Protein AF-A0A3M1FV21-F1 (afdb_monomer_lite)

Sequence (113 aa):
EYITRGRSYNIIHQESFVKVDLFPVVSEFHLSELERAQAVQPAGSPCIFNIASPEDILLAKLLWAKQTNYTSQRQIEDLKGIIKTQGKLMQWDYVNSWAEKLGVKEYLNKLRV

Foldseek 3Di:
DQLVVQHKDWDADPVVRDIDTDGHPDDPLSVVQQVQFDFDDDPPHPDTDRHGDLLSVLLVLLLVCVVVVVPDPVSLVVNLVSCVPCVVVDPVVVSCVVCVVSVSNVVNVVSVD

pLDDT: mean 93.74, std 4.85, range [65.19, 98.38]

Structure (mmCIF, N/CA/C/O backbone):
data_AF-A0A3M1FV21-F1
#
_entry.id   AF-A0A3M1FV21-F1
#
loop_
_atom_site.group_PDB
_atom_site.id
_atom_site.type_symbol
_atom_site.label_atom_id
_atom_site.label_alt_id
_atom_site.label_comp_id
_atom_site.label_asym_id
_atom_site.label_entity_id
_atom_site.label_seq_id
_atom_site.pdbx_PDB_ins_code
_atom_site.Cartn_x
_atom_site.Cartn_y
_atom_site.Cartn_z
_atom_site.occupancy
_atom_site.B_iso_or_equiv
_atom_site.auth_seq_id
_atom_site.auth_comp_id
_atom_site.auth_asym_id
_atom_site.auth_atom_id
_atom_site.pdbx_PDB_model_num
ATOM 1 N N . GLU A 1 1 ? 4.099 -23.330 -8.347 1.00 65.19 1 GLU A N 1
ATOM 2 C CA . GLU A 1 1 ? 3.872 -23.965 -7.028 1.00 65.19 1 GLU A CA 1
ATOM 3 C C . GLU A 1 1 ? 3.667 -22.964 -5.878 1.00 65.19 1 GLU A C 1
ATOM 5 O O . GLU A 1 1 ? 2.741 -23.159 -5.105 1.00 65.19 1 GLU A O 1
ATOM 10 N N . TYR A 1 2 ? 4.459 -21.885 -5.751 1.00 77.38 2 TYR A N 1
ATOM 11 C CA . TYR A 1 2 ? 4.296 -20.891 -4.666 1.00 77.38 2 TYR A CA 1
ATOM 12 C C . TYR A 1 2 ? 3.011 -20.050 -4.774 1.00 77.38 2 TYR A C 1
ATOM 14 O O . TYR A 1 2 ? 2.236 -20.006 -3.821 1.00 77.38 2 TYR A O 1
ATOM 22 N N . ILE A 1 3 ? 2.737 -19.462 -5.947 1.00 77.25 3 ILE A N 1
ATOM 23 C CA . ILE A 1 3 ? 1.530 -18.644 -6.198 1.00 77.25 3 ILE A CA 1
ATOM 24 C C . ILE A 1 3 ? 0.255 -19.467 -6.006 1.00 77.25 3 ILE A C 1
ATOM 26 O O . ILE A 1 3 ? -0.654 -19.046 -5.302 1.00 77.25 3 ILE A O 1
ATOM 30 N N . THR A 1 4 ? 0.217 -20.682 -6.561 1.00 83.06 4 THR A N 1
ATOM 31 C CA . THR A 1 4 ? -0.927 -21.598 -6.430 1.00 83.06 4 THR A CA 1
ATOM 32 C C . THR A 1 4 ? -1.172 -22.046 -4.986 1.00 83.06 4 THR A C 1
ATOM 34 O O . THR A 1 4 ? -2.250 -22.536 -4.676 1.00 83.06 4 THR A O 1
ATOM 37 N N . ARG A 1 5 ? -0.183 -21.884 -4.096 1.00 87.81 5 ARG A N 1
ATOM 38 C CA . ARG A 1 5 ? -0.281 -22.138 -2.650 1.00 87.81 5 ARG A CA 1
ATOM 39 C C . ARG A 1 5 ? -0.420 -20.850 -1.825 1.00 87.81 5 ARG A C 1
ATOM 41 O O . ARG A 1 5 ? -0.281 -20.907 -0.606 1.00 87.81 5 ARG A O 1
ATOM 48 N N . GLY A 1 6 ? -0.634 -19.697 -2.466 1.00 87.69 6 GLY A N 1
ATOM 49 C CA . GLY A 1 6 ? -0.810 -18.409 -1.791 1.00 87.69 6 GLY A CA 1
ATOM 50 C C . GLY A 1 6 ? 0.441 -17.891 -1.074 1.00 87.69 6 GLY A C 1
ATOM 51 O O . GLY A 1 6 ? 0.325 -17.132 -0.117 1.00 87.69 6 GLY A O 1
ATOM 52 N N . ARG A 1 7 ? 1.646 -18.299 -1.495 1.00 90.50 7 ARG A N 1
ATOM 53 C CA . ARG A 1 7 ? 2.909 -17.859 -0.879 1.00 90.50 7 ARG A CA 1
ATOM 54 C C . ARG A 1 7 ? 3.617 -16.803 -1.719 1.00 90.50 7 ARG A C 1
ATOM 56 O O . ARG A 1 7 ? 3.791 -16.988 -2.924 1.00 90.50 7 ARG A O 1
ATOM 63 N N . SER A 1 8 ? 4.063 -15.735 -1.063 1.00 91.56 8 SER A N 1
ATOM 64 C CA . SER A 1 8 ? 4.954 -14.740 -1.658 1.00 91.56 8 SER A CA 1
ATOM 65 C C . SER A 1 8 ? 6.372 -15.287 -1.826 1.00 91.56 8 SER A C 1
ATOM 67 O O . SER A 1 8 ? 6.794 -16.216 -1.131 1.00 91.56 8 SER A O 1
ATOM 69 N N . TYR A 1 9 ? 7.104 -14.722 -2.779 1.00 94.38 9 TYR A N 1
ATOM 70 C CA . TYR A 1 9 ? 8.511 -15.023 -3.036 1.00 94.38 9 TYR A CA 1
ATOM 71 C C . TYR A 1 9 ? 9.158 -13.845 -3.763 1.00 94.38 9 TYR A C 1
ATOM 73 O O . TYR A 1 9 ? 8.466 -12.939 -4.219 1.00 94.38 9 TYR A O 1
ATOM 81 N N . ASN A 1 10 ? 10.483 -13.840 -3.868 1.00 94.56 10 ASN A N 1
ATOM 82 C CA . ASN A 1 10 ? 11.199 -12.823 -4.626 1.00 94.56 10 ASN A CA 1
ATOM 83 C C . ASN A 1 10 ? 12.028 -13.443 -5.751 1.00 94.56 10 ASN A C 1
ATOM 85 O O . ASN A 1 10 ? 12.365 -14.626 -5.726 1.00 94.56 10 ASN A O 1
ATOM 89 N N . ILE A 1 11 ? 12.325 -12.615 -6.746 1.00 95.06 11 ILE A N 1
ATOM 90 C CA . ILE A 1 11 ? 13.261 -12.886 -7.830 1.00 95.06 11 ILE A CA 1
ATOM 91 C C . ILE A 1 11 ? 14.357 -11.832 -7.724 1.00 95.06 11 ILE A C 1
ATOM 93 O O . ILE A 1 11 ? 14.068 -10.637 -7.661 1.00 95.06 11 ILE A O 1
ATOM 97 N N . ILE A 1 12 ? 15.613 -12.270 -7.685 1.00 96.00 12 ILE A N 1
ATOM 98 C CA . ILE A 1 12 ? 16.775 -11.383 -7.611 1.00 96.00 12 ILE A CA 1
ATOM 99 C C . ILE A 1 12 ? 17.610 -11.605 -8.866 1.00 96.00 12 ILE A C 1
ATOM 101 O O . ILE A 1 12 ? 18.155 -12.689 -9.070 1.00 96.00 12 ILE A O 1
ATOM 105 N N . HIS A 1 13 ? 17.714 -10.573 -9.699 1.00 96.06 13 HIS A N 1
ATOM 106 C CA . HIS A 1 13 ? 18.649 -10.551 -10.811 1.00 96.06 13 HIS A CA 1
ATOM 107 C C . HIS A 1 13 ? 20.012 -10.093 -10.288 1.00 96.06 13 HIS A C 1
ATOM 109 O O . HIS A 1 13 ? 20.195 -8.922 -9.958 1.00 96.06 13 HIS A O 1
ATOM 115 N N . GLN A 1 14 ? 20.946 -11.035 -10.154 1.00 94.75 14 GLN A N 1
ATOM 116 C CA . GLN A 1 14 ? 22.202 -10.813 -9.432 1.00 94.75 14 GLN A CA 1
ATOM 117 C C . GLN A 1 14 ? 23.102 -9.775 -10.107 1.00 94.75 14 GLN A C 1
ATOM 119 O O . GLN A 1 14 ? 23.643 -8.920 -9.418 1.00 94.75 14 GLN A O 1
ATOM 124 N N . GLU A 1 15 ? 23.216 -9.799 -11.438 1.00 96.12 15 GLU A N 1
ATOM 125 C CA . GLU A 1 15 ? 24.120 -8.898 -12.168 1.00 96.12 15 GLU A CA 1
ATOM 126 C C . GLU A 1 15 ? 23.723 -7.423 -12.039 1.00 96.12 15 GLU A C 1
ATOM 128 O O . GLU A 1 15 ? 24.584 -6.556 -11.916 1.00 96.12 15 GLU A O 1
ATOM 133 N N . SER A 1 16 ? 22.419 -7.129 -12.029 1.00 94.88 16 SER A N 1
ATOM 134 C CA . SER A 1 16 ? 21.914 -5.757 -11.870 1.00 94.88 16 SER A CA 1
ATOM 135 C C . SER A 1 16 ? 21.501 -5.416 -10.439 1.00 94.88 16 SER A C 1
ATOM 137 O O . SER A 1 16 ? 21.052 -4.299 -10.189 1.00 94.88 16 SER A O 1
ATOM 139 N N . PHE A 1 17 ? 21.600 -6.372 -9.510 1.00 94.00 17 PHE A N 1
ATOM 140 C CA . PHE A 1 17 ? 21.085 -6.280 -8.140 1.00 94.00 17 PHE A CA 1
ATOM 141 C C . PHE A 1 17 ? 19.607 -5.852 -8.046 1.00 94.00 17 PHE A C 1
ATOM 143 O O . PHE A 1 17 ? 19.163 -5.309 -7.033 1.00 94.00 17 PHE A O 1
ATOM 150 N N . VAL A 1 18 ? 18.819 -6.114 -9.093 1.00 95.12 18 VAL A N 1
ATOM 151 C CA . VAL A 1 18 ? 17.383 -5.817 -9.105 1.00 95.12 18 VAL A CA 1
ATOM 152 C C . VAL A 1 18 ? 16.636 -6.919 -8.367 1.00 95.12 18 VAL A C 1
ATOM 154 O O . VAL A 1 18 ? 16.782 -8.102 -8.673 1.00 95.12 18 VAL A O 1
ATOM 157 N N . LYS A 1 19 ? 15.788 -6.518 -7.418 1.00 95.75 19 LYS A N 1
ATOM 158 C CA . LYS A 1 19 ? 14.882 -7.404 -6.689 1.00 95.75 19 LYS A CA 1
ATOM 159 C C . LYS A 1 19 ? 13.437 -7.117 -7.084 1.00 95.75 19 LYS A C 1
ATOM 161 O O . LYS A 1 19 ? 13.004 -5.969 -7.053 1.00 95.75 19 LYS A O 1
ATOM 166 N N . VAL A 1 20 ? 12.695 -8.175 -7.392 1.00 94.75 20 VAL A N 1
ATOM 167 C CA . VAL A 1 20 ? 11.250 -8.148 -7.630 1.00 94.75 20 VAL A CA 1
ATOM 168 C C . VAL A 1 20 ? 10.581 -9.022 -6.578 1.00 94.75 20 VAL A C 1
ATOM 170 O O . VAL A 1 20 ? 10.854 -10.218 -6.499 1.00 94.75 20 VAL A O 1
ATOM 173 N N . ASP A 1 21 ? 9.719 -8.431 -5.759 1.00 94.19 21 ASP A N 1
ATOM 174 C CA . ASP A 1 21 ? 8.887 -9.157 -4.801 1.00 94.19 21 ASP A CA 1
ATOM 175 C C . ASP A 1 21 ? 7.533 -9.497 -5.444 1.00 94.19 21 ASP A C 1
ATOM 177 O O . ASP A 1 21 ? 6.889 -8.641 -6.049 1.00 94.19 21 ASP A O 1
ATOM 181 N N . LEU A 1 22 ? 7.107 -10.755 -5.326 1.00 93.31 22 LEU A N 1
ATOM 182 C CA . LEU A 1 22 ? 5.871 -11.277 -5.905 1.00 93.31 22 LEU A CA 1
ATOM 183 C C . LEU A 1 22 ? 4.912 -11.696 -4.792 1.00 93.31 22 LEU A C 1
ATOM 185 O O . LEU A 1 22 ? 5.228 -12.559 -3.967 1.00 93.31 22 LEU A O 1
ATOM 189 N N . PHE A 1 23 ? 3.720 -11.102 -4.805 1.00 91.75 23 PHE A N 1
ATOM 190 C CA . PHE A 1 23 ? 2.663 -11.339 -3.826 1.00 91.75 23 PHE A CA 1
ATOM 191 C C . PHE A 1 23 ? 1.428 -11.922 -4.523 1.00 91.75 23 PHE A C 1
ATOM 193 O O . PHE A 1 23 ? 0.903 -11.300 -5.447 1.00 91.75 23 PHE A O 1
ATOM 200 N N . PRO A 1 24 ? 0.969 -13.122 -4.134 1.00 92.31 24 PRO A N 1
ATOM 201 C CA . PRO A 1 24 ? -0.253 -13.690 -4.679 1.00 92.31 24 PRO A CA 1
ATOM 202 C C . PRO A 1 24 ? -1.492 -13.016 -4.089 1.00 92.31 24 PRO A C 1
ATOM 204 O O . PRO A 1 24 ? -1.492 -12.548 -2.951 1.00 92.31 24 PRO A O 1
ATOM 207 N N . VAL A 1 25 ? -2.584 -13.063 -4.846 1.00 93.56 25 VAL A N 1
ATOM 208 C CA . VAL A 1 25 ? -3.908 -12.667 -4.368 1.00 93.56 25 VAL A CA 1
ATOM 209 C C . VAL A 1 25 ? -4.386 -13.679 -3.330 1.00 93.56 25 VAL A C 1
ATOM 211 O O . VAL A 1 25 ? -4.685 -14.825 -3.659 1.00 93.56 25 VAL A O 1
ATOM 214 N N . VAL A 1 26 ? -4.447 -13.255 -2.068 1.00 93.25 26 VAL A N 1
ATOM 215 C CA . VAL A 1 26 ? -4.885 -14.103 -0.938 1.00 93.25 26 VAL A CA 1
ATOM 216 C C . VAL A 1 26 ? -6.012 -13.486 -0.109 1.00 93.25 26 VAL A C 1
ATOM 218 O O . VAL A 1 26 ? -6.388 -14.028 0.925 1.00 93.25 26 VAL A O 1
ATOM 221 N N . SER A 1 27 ? -6.537 -12.333 -0.522 1.00 93.88 27 SER A N 1
ATOM 222 C CA . SER A 1 27 ? -7.619 -11.639 0.182 1.00 93.88 27 SER A CA 1
ATOM 223 C C . SER A 1 27 ? -8.470 -10.830 -0.791 1.00 93.88 27 SER A C 1
ATOM 225 O O . SER A 1 27 ? -8.027 -10.511 -1.895 1.00 93.88 27 SER A O 1
ATOM 227 N N . GLU A 1 28 ? -9.674 -10.458 -0.358 1.00 96.38 28 GLU A N 1
ATOM 228 C CA . GLU A 1 28 ? -10.558 -9.556 -1.108 1.00 96.38 28 GLU A CA 1
ATOM 229 C C . GLU A 1 28 ? -9.912 -8.191 -1.368 1.00 96.38 28 GLU A C 1
ATOM 231 O O . GLU A 1 28 ? -10.162 -7.574 -2.398 1.00 96.38 28 GLU A O 1
ATOM 236 N N . PHE A 1 29 ? -9.047 -7.733 -0.457 1.00 96.50 29 PHE A N 1
ATOM 237 C CA . PHE A 1 29 ? -8.305 -6.494 -0.655 1.00 96.50 29 PHE A CA 1
ATOM 238 C C . PHE A 1 29 ? -7.380 -6.601 -1.872 1.00 96.50 29 PHE A C 1
ATOM 240 O O . PHE A 1 29 ? -7.468 -5.757 -2.752 1.00 96.50 29 PHE A O 1
ATOM 247 N N . HIS A 1 30 ? -6.603 -7.684 -2.001 1.00 95.12 30 HIS A N 1
ATOM 248 C CA . HIS A 1 30 ? -5.733 -7.880 -3.167 1.00 95.12 30 HIS A CA 1
ATOM 249 C C . HIS A 1 30 ? -6.512 -7.941 -4.493 1.00 95.12 30 HIS A C 1
ATOM 251 O O . HIS A 1 30 ? -6.012 -7.487 -5.519 1.00 95.12 30 HIS A O 1
ATOM 257 N N . LEU A 1 31 ? -7.731 -8.496 -4.492 1.00 95.69 31 LEU A N 1
ATOM 258 C CA . LEU A 1 31 ? -8.607 -8.460 -5.671 1.00 95.69 31 LEU A CA 1
ATOM 259 C C . LEU A 1 31 ? -9.016 -7.022 -6.008 1.00 95.69 31 LEU A C 1
ATOM 261 O O . LEU A 1 31 ? -8.855 -6.599 -7.149 1.00 95.69 31 LEU A O 1
ATOM 265 N N . SER A 1 32 ? -9.460 -6.261 -5.005 1.00 96.31 32 SER A N 1
ATOM 266 C CA . SER A 1 32 ? -9.817 -4.845 -5.155 1.00 96.31 32 SER A CA 1
ATOM 267 C C . SER A 1 32 ? -8.646 -4.005 -5.683 1.00 96.31 32 SER A C 1
ATOM 269 O O . SER A 1 32 ? -8.849 -3.171 -6.561 1.00 96.31 32 SER A O 1
ATOM 271 N N . GLU A 1 33 ? -7.418 -4.241 -5.206 1.00 96.00 33 GLU A N 1
ATOM 272 C CA . GLU A 1 33 ? -6.214 -3.553 -5.701 1.00 96.00 33 GLU A CA 1
ATOM 273 C C . GLU A 1 33 ? -5.972 -3.822 -7.193 1.00 96.00 33 GLU A C 1
ATOM 275 O O . GLU A 1 33 ? -5.650 -2.904 -7.947 1.00 96.00 33 GLU A O 1
ATOM 280 N N . LEU A 1 34 ? -6.141 -5.074 -7.637 1.00 95.19 34 LEU A N 1
ATOM 281 C CA . LEU A 1 34 ? -5.974 -5.442 -9.044 1.00 95.19 34 LEU A CA 1
ATOM 282 C C . LEU A 1 34 ? -7.071 -4.852 -9.932 1.00 95.19 34 LEU A C 1
ATOM 284 O O . LEU A 1 34 ? -6.770 -4.370 -11.022 1.00 95.19 34 LEU A O 1
ATOM 288 N N . GLU A 1 35 ? -8.323 -4.864 -9.474 1.00 95.75 35 GLU A N 1
ATOM 289 C CA . GLU A 1 35 ? -9.461 -4.289 -10.204 1.00 95.75 35 GLU A CA 1
ATOM 290 C C . GLU A 1 35 ? -9.349 -2.767 -10.356 1.00 95.75 35 GLU A C 1
ATOM 292 O O . GLU A 1 35 ? -9.796 -2.204 -11.355 1.00 95.75 35 GLU A O 1
ATOM 297 N N . ARG A 1 36 ? -8.740 -2.094 -9.374 1.00 96.12 36 ARG A N 1
ATOM 298 C CA . ARG A 1 36 ? -8.569 -0.634 -9.347 1.00 96.12 36 ARG A CA 1
ATOM 299 C C . ARG A 1 36 ? -7.233 -0.150 -9.902 1.00 96.12 36 ARG A C 1
ATOM 301 O O . ARG A 1 36 ? -7.020 1.065 -9.977 1.00 96.12 36 ARG A O 1
ATOM 308 N N . ALA A 1 37 ? -6.336 -1.060 -10.272 1.00 96.19 37 ALA A N 1
ATOM 309 C CA . ALA A 1 37 ? -5.039 -0.701 -10.818 1.00 96.19 37 ALA A CA 1
ATOM 310 C C . ALA A 1 37 ? -5.200 0.150 -12.086 1.00 96.19 37 ALA A C 1
ATOM 312 O O . ALA A 1 37 ? -6.035 -0.111 -12.952 1.00 96.19 37 ALA A O 1
ATOM 313 N N . GLN A 1 38 ? -4.384 1.193 -12.194 1.00 93.88 38 GLN A N 1
ATOM 314 C CA . GLN A 1 38 ? -4.467 2.177 -13.264 1.00 93.88 38 GLN A CA 1
ATOM 315 C C . GLN A 1 38 ? -3.421 1.878 -14.330 1.00 93.88 38 GLN A C 1
ATOM 317 O O . GLN A 1 38 ? -2.248 1.671 -14.016 1.00 93.88 38 GLN A O 1
ATOM 322 N N . ALA A 1 39 ? -3.837 1.894 -15.594 1.00 95.62 39 ALA A N 1
ATOM 323 C CA . ALA A 1 39 ? -2.928 1.789 -16.724 1.00 95.62 39 ALA A CA 1
ATOM 324 C C . ALA A 1 39 ? -2.079 3.066 -16.827 1.00 95.62 39 ALA A C 1
ATOM 326 O O . ALA A 1 39 ? -2.587 4.151 -17.108 1.00 95.62 39 ALA A O 1
ATOM 327 N N . VAL A 1 40 ? -0.777 2.932 -16.601 1.00 94.38 40 VAL A N 1
ATOM 328 C CA . VAL A 1 40 ? 0.199 4.021 -16.625 1.00 94.38 40 VAL A CA 1
ATOM 329 C C . VAL A 1 40 ? 1.333 3.635 -17.560 1.00 94.38 40 VAL A C 1
ATOM 331 O O . VAL A 1 40 ? 1.843 2.520 -17.500 1.00 94.38 40 VAL A O 1
ATOM 334 N N . GLN A 1 41 ? 1.768 4.570 -18.399 1.00 95.62 41 GLN A N 1
ATOM 335 C CA . GLN A 1 41 ? 2.999 4.437 -19.172 1.00 95.62 41 GLN A CA 1
ATOM 336 C C . GLN A 1 41 ? 4.094 5.293 -18.518 1.00 95.62 41 GLN A C 1
ATOM 338 O O . GLN A 1 41 ? 4.059 6.519 -18.644 1.00 95.62 41 GLN A O 1
ATOM 343 N N . PRO A 1 42 ? 5.054 4.693 -17.791 1.00 91.06 42 PRO A N 1
ATOM 344 C CA . PRO A 1 42 ? 6.159 5.435 -17.205 1.00 91.06 42 PRO A CA 1
ATOM 345 C C . PRO A 1 42 ? 6.995 6.133 -18.279 1.00 91.06 42 PRO A C 1
ATOM 347 O O . PRO A 1 42 ? 7.216 5.592 -19.365 1.00 91.06 42 PRO A O 1
ATOM 350 N N . ALA A 1 43 ? 7.508 7.320 -17.956 1.00 93.06 43 ALA A N 1
ATOM 351 C CA . ALA A 1 43 ? 8.374 8.067 -18.859 1.00 93.06 43 ALA A CA 1
ATOM 352 C C . ALA A 1 43 ? 9.602 7.230 -19.259 1.00 93.06 43 ALA A C 1
ATOM 354 O O . ALA A 1 43 ? 10.290 6.669 -18.407 1.00 93.06 43 ALA A O 1
ATOM 355 N N . GLY A 1 44 ? 9.864 7.139 -20.564 1.00 92.12 44 GLY A N 1
ATOM 356 C CA . GLY A 1 44 ? 10.966 6.341 -21.109 1.00 92.12 44 GLY A CA 1
ATOM 357 C C . GLY A 1 44 ? 10.693 4.836 -21.198 1.00 92.12 44 GLY A C 1
ATOM 358 O O . GLY A 1 44 ? 11.565 4.104 -21.659 1.00 92.12 44 GLY A O 1
ATOM 359 N N . SER A 1 45 ? 9.503 4.362 -20.808 1.00 91.44 45 SER A N 1
ATOM 360 C CA . SER A 1 45 ? 9.110 2.968 -21.008 1.00 91.44 45 SER A CA 1
ATOM 361 C C . SER A 1 45 ? 8.266 2.788 -22.277 1.00 91.44 45 SER A C 1
ATOM 363 O O . SER A 1 45 ? 7.296 3.527 -22.483 1.00 91.44 45 SER A O 1
ATOM 365 N N . PRO A 1 46 ? 8.561 1.775 -23.112 1.00 93.69 46 PRO A N 1
ATOM 366 C CA . PRO A 1 46 ? 7.692 1.413 -24.229 1.00 93.69 46 PRO A CA 1
ATOM 367 C C . PRO A 1 46 ? 6.422 0.672 -23.775 1.00 93.69 46 PRO A C 1
ATOM 369 O O . PRO A 1 46 ? 5.544 0.425 -24.597 1.00 93.69 46 PRO A O 1
ATOM 372 N N . CYS A 1 47 ? 6.316 0.307 -22.493 1.00 94.75 47 CYS A N 1
ATOM 373 C CA . CYS A 1 47 ? 5.246 -0.535 -21.969 1.00 94.75 47 CYS A CA 1
ATOM 374 C C . CYS A 1 47 ? 4.260 0.251 -21.098 1.00 94.75 47 CYS A C 1
ATOM 376 O O . CYS A 1 47 ? 4.640 1.150 -20.346 1.00 94.75 47 CYS A O 1
ATOM 378 N N . ILE A 1 48 ? 2.994 -0.161 -21.156 1.00 95.44 48 ILE A N 1
ATOM 379 C CA . ILE A 1 48 ? 1.954 0.244 -20.208 1.00 95.44 48 ILE A CA 1
ATOM 380 C C . ILE A 1 48 ? 1.946 -0.762 -19.054 1.00 95.44 48 ILE A C 1
ATOM 382 O O . ILE A 1 48 ? 1.9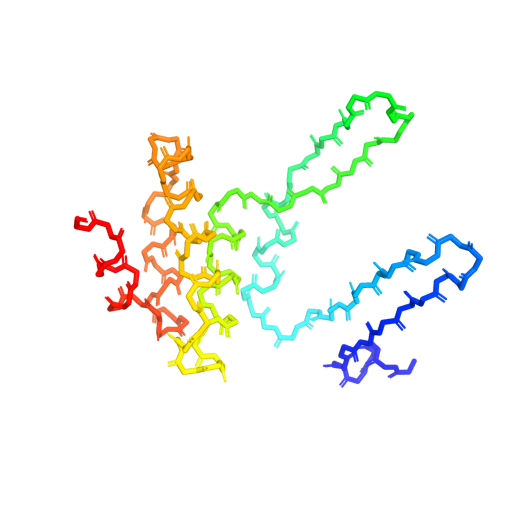66 -1.972 -19.281 1.00 95.44 48 ILE A O 1
ATOM 386 N N . PHE A 1 49 ? 1.895 -0.261 -17.824 1.00 94.69 49 PHE A N 1
ATOM 387 C CA . PHE A 1 49 ? 1.812 -1.052 -16.601 1.00 94.69 49 PHE A CA 1
ATOM 388 C C . PHE A 1 49 ? 0.528 -0.733 -15.850 1.00 94.69 49 PHE A C 1
ATOM 390 O O . PHE A 1 49 ? 0.132 0.425 -15.759 1.00 94.69 49 PHE A O 1
ATOM 397 N N . ASN A 1 50 ? -0.072 -1.752 -15.243 1.00 95.56 50 ASN A N 1
ATOM 398 C CA . ASN A 1 50 ? -1.125 -1.550 -14.257 1.00 95.56 50 ASN A CA 1
ATOM 399 C C . ASN A 1 50 ? -0.465 -1.260 -12.907 1.00 95.56 50 ASN A C 1
A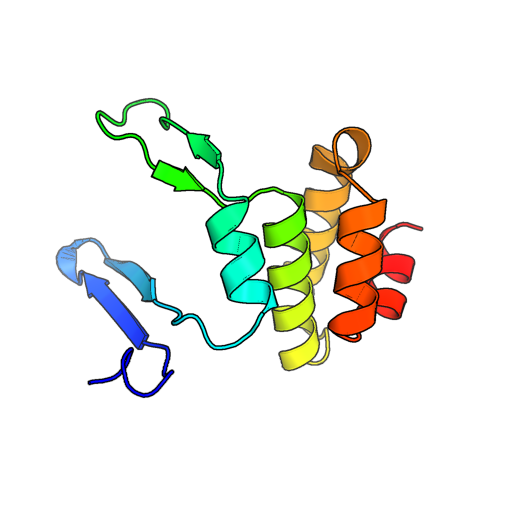TOM 401 O O . ASN A 1 50 ? 0.201 -2.126 -12.338 1.00 95.56 50 ASN A O 1
ATOM 405 N N . ILE A 1 51 ? -0.610 -0.028 -12.426 1.00 94.50 51 ILE A N 1
ATOM 406 C CA . ILE A 1 51 ? -0.018 0.454 -11.178 1.00 94.50 51 ILE A CA 1
ATOM 407 C C . ILE A 1 51 ? -1.128 0.631 -10.143 1.00 94.50 51 ILE A C 1
ATOM 409 O O . ILE A 1 51 ? -2.188 1.176 -10.448 1.00 94.50 51 ILE A O 1
ATOM 413 N N . ALA A 1 52 ? -0.883 0.174 -8.915 1.00 95.38 52 ALA A N 1
ATOM 414 C CA . ALA A 1 52 ? -1.807 0.362 -7.801 1.00 95.38 52 ALA A CA 1
ATOM 415 C C . ALA A 1 52 ? -2.121 1.852 -7.583 1.00 95.38 52 ALA A C 1
ATOM 417 O O . ALA A 1 52 ? -1.251 2.715 -7.740 1.00 95.38 52 ALA A O 1
ATOM 418 N N . SER A 1 53 ? -3.361 2.158 -7.203 1.00 95.50 53 SER A N 1
ATOM 419 C CA . SER A 1 53 ? -3.746 3.537 -6.918 1.00 95.50 53 SER A CA 1
ATOM 420 C C . SER A 1 53 ? -3.064 4.047 -5.634 1.00 95.50 53 SER A C 1
ATOM 422 O O . SER A 1 53 ? -2.640 3.250 -4.790 1.00 95.50 53 SER A O 1
ATOM 424 N N . PRO A 1 54 ? -2.963 5.372 -5.423 1.00 95.50 54 PRO A N 1
ATOM 425 C CA . PRO A 1 54 ? -2.432 5.922 -4.176 1.00 95.50 54 PRO A CA 1
ATOM 426 C C . PRO A 1 54 ? -3.155 5.433 -2.912 1.00 95.50 54 PRO A C 1
ATOM 428 O O . PRO A 1 54 ? -2.516 5.243 -1.877 1.00 95.50 54 PRO A O 1
ATOM 431 N N . GLU A 1 55 ? -4.475 5.239 -2.987 1.00 97.44 55 GLU A N 1
ATOM 432 C CA . GLU A 1 55 ? -5.308 4.665 -1.923 1.00 97.44 55 GLU A CA 1
ATOM 433 C C . GLU A 1 55 ? -4.832 3.266 -1.535 1.00 97.44 55 GLU A C 1
ATOM 435 O O . GLU A 1 55 ? -4.625 2.977 -0.355 1.00 97.44 55 GLU A O 1
ATOM 440 N N . ASP A 1 56 ? -4.650 2.414 -2.539 1.00 97.31 56 ASP A N 1
ATOM 441 C CA . ASP A 1 56 ? -4.282 1.015 -2.367 1.00 97.31 56 ASP A CA 1
ATOM 442 C C . ASP A 1 56 ? -2.841 0.890 -1.857 1.00 97.31 56 ASP A C 1
ATOM 444 O O . ASP A 1 56 ? -2.589 0.193 -0.876 1.00 97.31 56 ASP A O 1
ATOM 448 N N . ILE A 1 57 ? -1.914 1.701 -2.387 1.00 96.12 57 ILE A N 1
ATOM 449 C CA . ILE A 1 57 ? -0.537 1.798 -1.872 1.00 96.12 57 ILE A CA 1
ATOM 450 C C . ILE A 1 57 ? -0.525 2.209 -0.390 1.00 96.12 57 ILE A C 1
ATOM 452 O O . ILE A 1 57 ? 0.250 1.659 0.401 1.00 96.12 57 ILE A O 1
ATOM 456 N N . LEU A 1 58 ? -1.367 3.172 0.008 1.00 97.44 58 LEU A N 1
ATOM 457 C CA . LEU A 1 58 ? -1.476 3.608 1.401 1.00 97.44 58 LEU A CA 1
ATOM 458 C C . LEU A 1 58 ? -1.970 2.467 2.306 1.00 97.44 58 LEU A C 1
ATOM 460 O O . LEU A 1 58 ? -1.376 2.218 3.357 1.00 97.44 58 LEU A O 1
ATOM 464 N N . LEU A 1 59 ? -3.031 1.767 1.900 1.00 97.81 59 LEU A N 1
ATOM 465 C CA . LEU A 1 59 ? -3.614 0.645 2.644 1.00 97.81 59 LEU A CA 1
ATOM 466 C C . LEU A 1 59 ? -2.644 -0.541 2.757 1.00 97.81 59 LEU A C 1
ATOM 468 O O . LEU A 1 59 ? -2.462 -1.076 3.853 1.00 97.81 59 LEU A O 1
ATOM 472 N N . ALA A 1 60 ? -1.954 -0.897 1.672 1.00 95.81 60 ALA A N 1
ATOM 473 C CA . ALA A 1 60 ? -0.945 -1.951 1.663 1.00 95.81 60 ALA A CA 1
ATOM 474 C C . ALA A 1 60 ? 0.230 -1.626 2.603 1.00 95.81 60 ALA A C 1
ATOM 476 O O . ALA A 1 60 ? 0.652 -2.467 3.403 1.00 95.81 60 ALA A O 1
ATOM 477 N N . LYS A 1 61 ? 0.727 -0.380 2.591 1.00 95.50 61 LYS A N 1
ATOM 478 C CA . LYS A 1 61 ? 1.779 0.052 3.529 1.00 95.50 61 LYS A CA 1
ATOM 479 C C . LYS A 1 61 ? 1.299 0.069 4.982 1.00 95.50 61 LYS A C 1
ATOM 481 O O . LYS A 1 61 ? 2.082 -0.272 5.865 1.00 95.50 61 LYS A O 1
ATOM 486 N N . LEU A 1 62 ? 0.038 0.419 5.25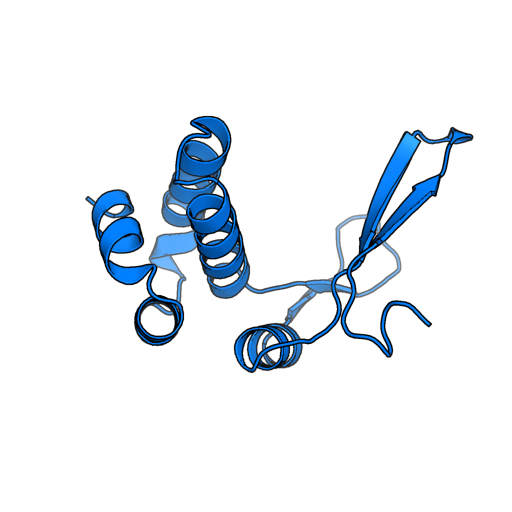1 1.00 96.94 62 LEU A N 1
ATOM 487 C CA . LEU A 1 62 ? -0.540 0.340 6.599 1.00 96.94 62 LEU A CA 1
ATOM 488 C C . LEU A 1 62 ? -0.613 -1.101 7.105 1.00 96.94 62 LEU A C 1
ATOM 490 O O . LEU A 1 62 ? -0.265 -1.360 8.255 1.00 96.94 62 LEU A O 1
ATOM 494 N N . LEU A 1 63 ? -1.039 -2.035 6.252 1.00 94.88 63 LEU A N 1
ATOM 495 C CA . LEU A 1 63 ? -1.042 -3.461 6.569 1.00 94.88 63 LEU A CA 1
ATOM 496 C C . LEU A 1 63 ? 0.362 -3.968 6.890 1.00 94.88 63 LEU A C 1
ATOM 498 O O . LEU A 1 63 ? 0.549 -4.688 7.871 1.00 94.88 63 LEU A O 1
ATOM 502 N N . TRP A 1 64 ? 1.359 -3.558 6.109 1.00 92.12 64 TRP A N 1
ATOM 503 C CA . TRP A 1 64 ? 2.740 -3.940 6.373 1.00 92.12 64 TRP A CA 1
ATOM 504 C C . TRP A 1 64 ? 3.264 -3.338 7.683 1.00 92.12 64 TRP A C 1
ATOM 506 O O . TRP A 1 64 ? 3.851 -4.049 8.497 1.00 92.12 64 TRP A O 1
ATOM 516 N N . ALA A 1 65 ? 2.988 -2.058 7.941 1.00 92.81 65 ALA A N 1
ATOM 517 C CA . ALA A 1 65 ? 3.349 -1.423 9.204 1.00 92.81 65 ALA A CA 1
ATOM 518 C C . ALA A 1 65 ? 2.673 -2.121 10.397 1.00 92.81 65 ALA A C 1
ATOM 520 O O . ALA A 1 65 ? 3.310 -2.346 11.421 1.00 92.81 65 ALA A O 1
ATOM 521 N N . LYS A 1 66 ? 1.415 -2.560 10.257 1.00 93.81 66 LYS A N 1
ATOM 522 C CA . LYS A 1 66 ? 0.719 -3.362 11.274 1.00 93.81 66 LYS A CA 1
ATOM 523 C C . LYS A 1 66 ? 1.442 -4.677 11.567 1.00 93.81 66 LYS A C 1
ATOM 525 O O . LYS A 1 66 ? 1.602 -5.023 12.732 1.00 93.81 66 LYS A O 1
ATOM 530 N N . GLN A 1 67 ? 1.918 -5.384 10.541 1.00 90.06 67 GLN A N 1
ATOM 531 C CA . GLN A 1 67 ? 2.676 -6.634 10.708 1.00 90.06 67 GLN A CA 1
ATOM 532 C C . GLN A 1 67 ? 4.007 -6.433 11.448 1.00 90.06 67 GLN A C 1
ATOM 534 O O . GLN A 1 67 ? 4.491 -7.356 12.098 1.00 90.06 67 GLN A O 1
ATOM 539 N N . THR A 1 68 ? 4.591 -5.234 11.377 1.00 89.50 68 THR A N 1
ATOM 540 C CA . THR A 1 68 ? 5.838 -4.870 12.072 1.00 89.50 68 THR A CA 1
ATOM 541 C C . THR A 1 68 ? 5.598 -4.103 13.378 1.00 89.50 68 THR A C 1
ATOM 543 O O . THR A 1 68 ? 6.529 -3.506 13.927 1.00 89.50 68 THR A O 1
ATOM 546 N N . ASN A 1 69 ? 4.361 -4.105 13.894 1.00 90.56 69 ASN A N 1
ATOM 547 C CA . ASN A 1 69 ? 3.935 -3.353 15.080 1.00 90.56 69 ASN A CA 1
ATOM 548 C C . ASN A 1 69 ? 4.234 -1.844 15.002 1.00 90.56 69 ASN A C 1
ATOM 550 O O . ASN A 1 69 ? 4.467 -1.199 16.022 1.00 90.56 69 ASN A O 1
ATOM 554 N N . TYR A 1 70 ? 4.234 -1.274 13.795 1.00 89.12 70 TYR A N 1
ATOM 555 C CA . TYR A 1 70 ? 4.444 0.151 13.527 1.00 89.12 70 TYR A CA 1
ATOM 556 C C . TYR A 1 70 ? 5.780 0.691 14.061 1.00 89.12 70 TYR A C 1
ATOM 558 O O . TYR A 1 70 ? 5.887 1.856 14.432 1.00 89.12 70 TYR A O 1
ATOM 566 N N . THR A 1 71 ? 6.810 -0.154 14.115 1.00 87.75 71 THR A N 1
ATOM 567 C CA . THR A 1 71 ? 8.111 0.191 14.717 1.00 87.75 71 THR A CA 1
ATOM 568 C C . THR A 1 71 ? 9.066 0.896 13.752 1.00 87.75 71 THR A C 1
ATOM 570 O O . THR A 1 71 ? 10.016 1.552 14.177 1.00 87.75 71 THR A O 1
ATOM 573 N N . SER A 1 72 ? 8.834 0.785 12.441 1.00 92.38 72 SER A N 1
ATOM 574 C CA . SER A 1 72 ? 9.717 1.364 11.429 1.00 92.38 72 SER A CA 1
ATOM 575 C C . SER A 1 72 ? 9.386 2.831 11.162 1.00 92.38 72 SER A C 1
ATOM 577 O O . SER A 1 72 ? 8.459 3.141 10.415 1.00 92.38 72 SER A O 1
ATOM 579 N N . GLN A 1 73 ? 10.206 3.738 11.696 1.00 91.00 73 GLN A N 1
ATOM 580 C CA . GLN A 1 73 ? 10.089 5.181 11.451 1.00 91.00 73 GLN A CA 1
ATOM 581 C C . GLN A 1 73 ? 10.044 5.523 9.951 1.00 91.00 73 GLN A C 1
ATOM 583 O O . GLN A 1 73 ? 9.234 6.341 9.523 1.00 91.00 73 GLN A O 1
ATOM 588 N N . ARG A 1 74 ? 10.840 4.823 9.132 1.00 91.31 74 ARG A N 1
ATOM 589 C CA . ARG A 1 74 ? 10.844 4.992 7.673 1.00 91.31 74 ARG A CA 1
ATOM 590 C C . ARG A 1 74 ? 9.492 4.653 7.039 1.00 91.31 74 ARG A C 1
ATOM 592 O O . ARG A 1 74 ? 9.026 5.384 6.175 1.00 91.31 74 ARG A O 1
ATOM 599 N N . GLN A 1 75 ? 8.835 3.574 7.474 1.00 90.44 75 GLN A N 1
ATOM 600 C CA . GLN A 1 75 ? 7.498 3.231 6.972 1.00 90.44 75 GLN A CA 1
ATOM 601 C C . GLN A 1 75 ? 6.460 4.287 7.373 1.00 90.44 75 GLN A C 1
ATOM 603 O O . GLN A 1 75 ? 5.579 4.614 6.582 1.00 90.44 75 GLN A O 1
ATOM 608 N N . ILE A 1 76 ? 6.578 4.855 8.576 1.00 92.50 76 ILE A N 1
ATOM 609 C CA . ILE A 1 76 ? 5.704 5.941 9.041 1.00 92.50 76 ILE A CA 1
ATOM 610 C C . ILE A 1 76 ? 5.887 7.193 8.177 1.00 92.50 76 ILE A C 1
ATOM 612 O O . ILE A 1 76 ? 4.906 7.826 7.785 1.00 92.50 76 ILE A O 1
ATOM 616 N N . GLU A 1 77 ? 7.130 7.551 7.865 1.00 93.88 77 GLU A N 1
ATOM 617 C CA . GLU A 1 77 ? 7.451 8.688 6.999 1.00 93.88 77 GLU A CA 1
ATOM 618 C C . GLU A 1 77 ? 6.933 8.492 5.574 1.00 93.88 77 GLU A C 1
ATOM 620 O O . GLU A 1 77 ? 6.325 9.413 5.028 1.00 93.88 77 GLU A O 1
ATOM 625 N N . ASP A 1 78 ? 7.065 7.287 5.010 1.00 93.56 78 ASP A N 1
ATOM 626 C CA . ASP A 1 78 ? 6.474 6.940 3.714 1.00 93.56 78 ASP A CA 1
ATOM 627 C C . ASP A 1 78 ? 4.950 7.146 3.719 1.00 93.56 78 ASP A C 1
ATOM 629 O O . ASP A 1 78 ? 4.400 7.764 2.806 1.00 93.56 78 ASP A O 1
ATOM 633 N N . LEU A 1 79 ? 4.259 6.655 4.757 1.00 95.75 79 LEU A N 1
ATOM 634 C CA . LEU A 1 79 ? 2.807 6.804 4.898 1.00 95.75 79 LEU A CA 1
ATOM 635 C C . LEU A 1 79 ? 2.401 8.283 4.959 1.00 95.75 79 LEU A C 1
ATOM 637 O O . LEU A 1 79 ? 1.494 8.709 4.242 1.00 95.75 79 LEU A O 1
ATOM 641 N N . LYS A 1 80 ? 3.104 9.089 5.765 1.00 95.06 80 LYS A N 1
ATOM 642 C CA . LYS A 1 80 ? 2.879 10.542 5.843 1.00 95.06 80 LYS A CA 1
ATOM 643 C C . LYS A 1 80 ? 3.158 11.232 4.509 1.00 95.06 80 LYS A C 1
ATOM 645 O O . LYS A 1 80 ? 2.407 12.123 4.116 1.00 95.06 80 LYS A O 1
ATOM 650 N N . GLY A 1 81 ? 4.205 10.816 3.800 1.00 95.75 81 GLY A N 1
ATOM 651 C CA . GLY A 1 81 ? 4.558 11.330 2.478 1.00 95.75 81 GLY A CA 1
ATOM 652 C C . GLY A 1 81 ? 3.454 11.095 1.448 1.00 95.75 81 GLY A C 1
ATOM 653 O O . GLY A 1 81 ? 3.077 12.023 0.729 1.00 95.75 81 GLY A O 1
ATOM 654 N N . ILE A 1 82 ? 2.872 9.893 1.426 1.00 95.88 82 ILE A N 1
ATOM 655 C CA . ILE A 1 82 ? 1.737 9.564 0.551 1.00 95.88 82 ILE A CA 1
ATOM 656 C C . ILE A 1 82 ? 0.530 10.442 0.885 1.00 95.88 82 ILE A C 1
ATOM 658 O O . ILE A 1 82 ? -0.028 11.074 -0.008 1.00 95.88 82 ILE A O 1
ATOM 662 N N . ILE A 1 83 ? 0.158 10.553 2.164 1.00 96.06 83 ILE A N 1
ATOM 663 C CA . ILE A 1 83 ? -0.983 11.383 2.586 1.00 96.06 83 ILE A CA 1
ATOM 664 C C . ILE A 1 83 ? -0.754 12.852 2.208 1.00 96.06 83 ILE A C 1
ATOM 666 O O . ILE A 1 83 ? -1.645 13.495 1.659 1.00 96.06 83 ILE A O 1
ATOM 670 N N . LYS A 1 84 ? 0.450 13.385 2.438 1.00 95.88 84 LYS A N 1
ATOM 671 C CA . LYS A 1 84 ? 0.791 14.776 2.116 1.00 95.88 84 LYS A CA 1
ATOM 672 C C . LYS A 1 84 ? 0.707 15.072 0.616 1.00 95.88 84 LYS A C 1
ATOM 674 O O . LYS A 1 84 ? 0.300 16.167 0.238 1.00 95.88 84 LYS A O 1
ATOM 679 N N . THR A 1 85 ? 1.120 14.127 -0.227 1.00 95.88 85 THR A N 1
ATOM 680 C CA . THR A 1 85 ? 1.209 14.321 -1.685 1.00 95.88 85 THR A CA 1
ATOM 681 C C . THR A 1 85 ? -0.098 14.006 -2.405 1.00 95.88 85 THR A C 1
ATOM 683 O O . THR A 1 85 ? -0.494 14.754 -3.293 1.00 95.88 85 THR A O 1
ATOM 686 N N . GLN A 1 86 ? -0.786 12.937 -2.006 1.00 95.50 86 GLN A N 1
ATOM 687 C CA . GLN A 1 86 ? -1.959 12.401 -2.704 1.00 95.50 86 GLN A CA 1
ATOM 688 C C . GLN A 1 86 ? -3.272 12.654 -1.957 1.00 95.50 86 GLN A C 1
ATOM 690 O O . GLN A 1 86 ? -4.343 12.549 -2.545 1.00 95.50 86 GLN A O 1
ATOM 695 N N . GLY A 1 87 ? -3.225 13.043 -0.679 1.00 93.31 87 GLY A N 1
ATOM 696 C CA . GLY A 1 87 ? -4.406 13.111 0.187 1.00 93.31 87 GLY A CA 1
ATOM 697 C C . GLY A 1 87 ? -5.518 14.050 -0.285 1.00 93.31 87 GLY A C 1
ATOM 698 O O . GLY A 1 87 ? -6.671 13.828 0.065 1.00 93.31 87 GLY A O 1
ATOM 699 N N . LYS A 1 88 ? -5.214 15.069 -1.102 1.00 94.62 88 LYS A N 1
ATOM 700 C CA . LYS A 1 88 ? -6.236 15.957 -1.692 1.00 94.62 88 LYS A CA 1
ATOM 701 C C . LYS A 1 88 ? -7.031 15.309 -2.829 1.00 94.62 88 LYS A C 1
ATOM 703 O O . LYS A 1 88 ? -8.160 15.714 -3.066 1.00 94.62 88 LYS A O 1
ATOM 708 N N . LEU A 1 89 ? -6.434 14.354 -3.539 1.00 94.38 89 LEU A N 1
ATOM 709 C CA . LEU A 1 89 ? -7.044 13.652 -4.676 1.00 94.38 89 LEU A CA 1
ATOM 710 C C . LEU A 1 89 ? -7.592 12.275 -4.276 1.00 94.38 89 LEU A C 1
ATOM 712 O O . LEU A 1 89 ? -8.204 11.591 -5.090 1.00 94.38 89 LEU A O 1
ATOM 716 N N . MET A 1 90 ? -7.349 11.873 -3.029 1.00 94.94 90 MET A N 1
ATOM 717 C CA . MET A 1 90 ? -7.626 10.538 -2.533 1.00 94.94 90 MET A CA 1
ATOM 718 C C . MET A 1 90 ? -9.121 10.327 -2.264 1.00 94.94 90 MET A C 1
ATOM 720 O O . MET A 1 90 ? -9.784 11.160 -1.640 1.00 94.94 90 MET A O 1
ATOM 724 N N . GLN A 1 91 ? -9.644 9.170 -2.668 1.00 96.56 91 GLN A N 1
ATOM 725 C CA . GLN A 1 91 ? -11.013 8.742 -2.367 1.00 96.56 91 GLN A CA 1
ATOM 726 C C . GLN A 1 91 ? -11.105 8.226 -0.926 1.00 96.56 91 GLN A C 1
ATOM 728 O O . GLN A 1 91 ? -10.998 7.027 -0.652 1.00 96.56 91 GLN A O 1
ATOM 733 N N . TRP A 1 92 ? -11.282 9.140 0.028 1.00 97.06 92 TRP A N 1
ATOM 734 C CA . TRP A 1 92 ? -11.217 8.798 1.449 1.00 97.06 92 TRP A CA 1
ATOM 735 C C . TRP A 1 92 ? -12.310 7.847 1.929 1.00 97.06 92 TRP A C 1
ATOM 737 O O . TRP A 1 92 ? -12.039 7.085 2.853 1.00 97.06 92 TRP A O 1
ATOM 747 N N . ASP A 1 93 ? -13.492 7.832 1.317 1.00 97.81 93 ASP A N 1
ATOM 748 C CA . ASP A 1 93 ? -14.556 6.888 1.688 1.00 97.81 93 ASP A CA 1
ATOM 749 C C . ASP A 1 93 ? -14.132 5.441 1.421 1.00 97.81 93 ASP A C 1
ATOM 751 O O . ASP A 1 93 ? -14.228 4.587 2.306 1.00 97.81 93 ASP A O 1
ATOM 755 N N . TYR A 1 94 ? -13.534 5.192 0.251 1.00 97.62 94 TYR A N 1
ATOM 756 C CA . TYR A 1 94 ? -12.932 3.904 -0.090 1.00 97.62 94 TYR A CA 1
ATOM 757 C C . TYR A 1 94 ? -11.838 3.529 0.916 1.00 97.62 94 TYR A C 1
ATOM 759 O O . TYR A 1 94 ? -11.907 2.471 1.546 1.00 97.62 94 TYR A O 1
ATOM 767 N N . VAL A 1 95 ? -10.880 4.434 1.148 1.00 98.06 95 VAL A N 1
ATOM 768 C CA . VAL A 1 95 ? -9.769 4.197 2.080 1.00 98.06 95 VAL A CA 1
ATOM 769 C C . VAL A 1 95 ? -10.269 3.917 3.496 1.00 98.06 95 VAL A C 1
ATOM 771 O O . VAL A 1 95 ? -9.752 3.035 4.172 1.00 98.06 95 VAL A O 1
ATOM 774 N N . ASN A 1 96 ? -11.267 4.661 3.972 1.00 98.19 96 ASN A N 1
ATOM 775 C CA . ASN A 1 96 ? -11.825 4.490 5.310 1.00 98.19 96 ASN A CA 1
ATOM 776 C C . ASN A 1 96 ? -12.521 3.135 5.453 1.00 98.19 96 ASN A C 1
ATOM 778 O O . ASN A 1 96 ? -12.274 2.455 6.448 1.00 98.19 96 ASN A O 1
ATOM 782 N N . SER A 1 97 ? -13.318 2.738 4.455 1.00 98.19 97 SER A N 1
ATOM 783 C CA . SER A 1 97 ? -14.033 1.458 4.458 1.00 98.19 97 SER A CA 1
ATOM 784 C C . SER A 1 97 ? -13.075 0.262 4.492 1.00 98.19 97 SER A C 1
ATOM 786 O O . SER A 1 97 ? -13.251 -0.663 5.285 1.00 98.19 97 SER A O 1
ATOM 788 N N . TRP A 1 98 ? -11.999 0.303 3.702 1.00 98.38 98 TRP A N 1
ATOM 789 C CA . TRP A 1 98 ? -10.989 -0.749 3.719 1.00 98.38 98 TRP A CA 1
ATOM 790 C C . TRP A 1 98 ? -10.126 -0.704 4.969 1.00 98.38 98 TRP A C 1
ATOM 792 O O . TRP A 1 98 ? -9.861 -1.747 5.555 1.00 98.38 98 TRP A O 1
ATOM 802 N N . ALA A 1 99 ? -9.721 0.478 5.432 1.00 98.12 99 ALA A N 1
ATOM 803 C CA . ALA A 1 99 ? -8.934 0.599 6.653 1.00 98.12 99 ALA A CA 1
ATOM 804 C C . ALA A 1 99 ? -9.663 0.022 7.876 1.00 98.12 99 ALA A C 1
ATOM 806 O O . ALA A 1 99 ? -9.012 -0.512 8.777 1.00 98.12 99 ALA A O 1
ATOM 807 N N . GLU A 1 100 ? -10.994 0.113 7.913 1.00 98.06 100 GLU A N 1
ATOM 808 C CA . GLU A 1 100 ? -11.827 -0.538 8.924 1.00 98.06 100 GLU A CA 1
ATOM 809 C C . GLU A 1 100 ? -11.791 -2.065 8.786 1.00 98.06 100 GLU A C 1
ATOM 811 O O . GLU A 1 100 ? -11.374 -2.740 9.726 1.00 98.06 100 GLU A O 1
ATOM 816 N N . LYS A 1 101 ? -12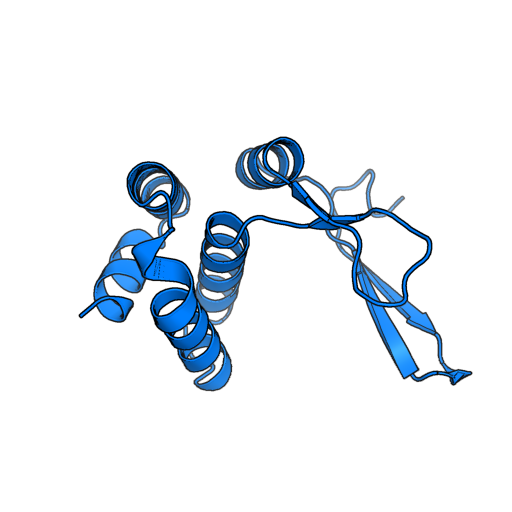.093 -2.606 7.596 1.00 97.69 101 LYS A N 1
ATOM 817 C CA . LYS A 1 101 ? -12.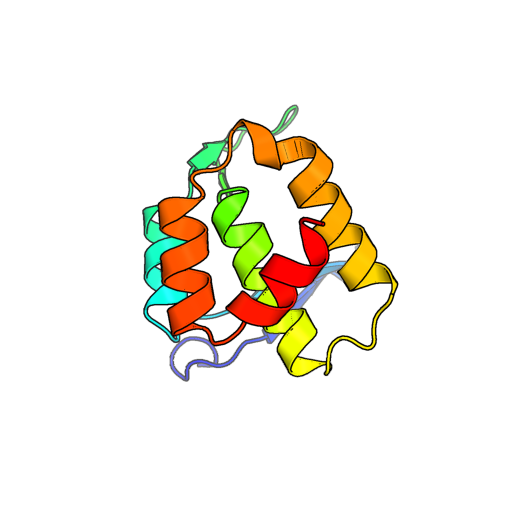039 -4.057 7.315 1.00 97.69 101 LYS A CA 1
ATOM 818 C C . LYS A 1 101 ? -10.667 -4.679 7.602 1.00 97.69 101 LYS A C 1
ATOM 820 O O . LYS A 1 101 ? -10.572 -5.801 8.085 1.00 97.69 101 LYS A O 1
ATOM 825 N N . LEU A 1 102 ? -9.597 -3.940 7.320 1.00 97.19 102 LEU A N 1
ATOM 826 C CA . LEU A 1 102 ? -8.206 -4.356 7.518 1.00 97.19 102 LEU A CA 1
ATOM 827 C C . LEU A 1 102 ? -7.713 -4.127 8.963 1.00 97.19 102 LEU A C 1
ATOM 829 O O . LEU A 1 102 ? -6.616 -4.558 9.344 1.00 97.19 102 LEU A O 1
ATOM 833 N N . GLY A 1 103 ? -8.509 -3.446 9.794 1.00 97.12 103 GLY A N 1
ATOM 834 C CA . GLY A 1 103 ? -8.182 -3.127 11.181 1.00 97.12 103 GLY A CA 1
ATOM 835 C C . GLY A 1 103 ? -6.945 -2.235 11.313 1.00 97.12 103 GLY A C 1
ATOM 836 O O . GLY A 1 103 ? -6.099 -2.493 12.169 1.00 97.12 103 GLY A O 1
ATOM 837 N N . VAL A 1 104 ? -6.802 -1.246 10.426 1.00 97.44 104 VAL A N 1
ATOM 838 C CA . VAL A 1 104 ? -5.737 -0.218 10.431 1.00 97.44 104 VAL A CA 1
ATOM 839 C C . VAL A 1 104 ? -6.298 1.204 10.576 1.00 97.44 104 VAL A C 1
ATOM 841 O O . VAL A 1 104 ? -5.548 2.180 10.581 1.00 97.44 104 VAL A O 1
A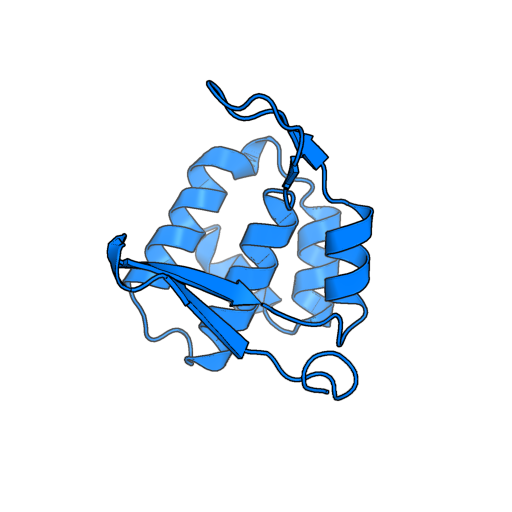TOM 844 N N . LYS A 1 105 ? -7.623 1.336 10.717 1.00 97.25 105 LYS A N 1
ATOM 845 C CA . LYS A 1 105 ? -8.343 2.615 10.763 1.00 97.25 105 LYS A CA 1
ATOM 846 C C . LYS A 1 105 ? -7.861 3.554 11.867 1.00 97.25 105 LYS A C 1
ATOM 848 O O . LYS A 1 105 ? -7.653 4.735 11.601 1.00 97.25 105 LYS A O 1
ATOM 853 N N . GLU A 1 106 ? -7.652 3.041 13.078 1.00 95.38 106 GLU A N 1
ATOM 854 C CA . GLU A 1 106 ? -7.177 3.852 14.206 1.00 95.38 106 GLU A CA 1
ATOM 855 C C . GLU A 1 106 ? -5.809 4.477 13.903 1.00 95.38 106 GLU A C 1
ATOM 857 O O . GLU A 1 106 ? -5.607 5.676 14.090 1.00 95.38 106 GLU A O 1
ATOM 862 N N . TYR A 1 107 ? -4.879 3.678 13.375 1.00 95.56 107 TYR A N 1
ATOM 863 C CA . TYR A 1 107 ? -3.539 4.152 13.048 1.00 95.56 107 TYR A CA 1
ATOM 864 C C . TYR A 1 107 ? -3.557 5.158 11.896 1.00 95.56 107 TYR A C 1
ATOM 866 O O . TYR A 1 107 ? -2.914 6.203 11.961 1.00 95.56 107 TYR A O 1
ATOM 874 N N . LEU A 1 108 ? -4.364 4.893 10.871 1.00 96.75 108 LEU A N 1
ATOM 875 C CA . LEU A 1 108 ? -4.574 5.825 9.774 1.00 96.75 108 LEU A CA 1
ATOM 876 C C . LEU A 1 108 ? -5.124 7.174 10.256 1.00 96.75 108 LEU A C 1
ATOM 878 O O . LEU A 1 108 ? -4.666 8.210 9.785 1.00 96.75 108 LEU A O 1
ATOM 882 N N . ASN A 1 109 ? -6.048 7.188 11.219 1.00 95.62 109 ASN A N 1
ATOM 883 C CA . ASN A 1 109 ? -6.532 8.439 11.799 1.00 95.62 109 ASN A CA 1
ATOM 884 C C . ASN A 1 109 ? -5.399 9.210 12.502 1.00 95.62 109 ASN A C 1
ATOM 886 O O . ASN A 1 109 ? -5.303 10.416 12.304 1.00 95.62 109 ASN A O 1
ATOM 890 N N . LYS A 1 110 ? -4.495 8.533 13.233 1.00 93.62 110 LYS A N 1
ATOM 891 C CA . LYS A 1 110 ? -3.324 9.169 13.881 1.00 93.62 110 LYS A CA 1
ATOM 892 C C . LYS A 1 110 ? -2.376 9.843 12.883 1.00 93.62 110 LYS A C 1
ATOM 894 O O . LYS A 1 110 ? -1.732 10.824 13.230 1.00 93.62 110 LYS A O 1
ATOM 899 N N . LEU A 1 111 ? -2.275 9.325 11.659 1.00 92.44 111 LEU A N 1
ATOM 900 C CA . LEU A 1 111 ? -1.395 9.875 10.621 1.00 92.44 111 LEU A CA 1
ATOM 901 C C . LEU A 1 111 ? -1.959 11.104 9.899 1.00 92.44 111 LEU A C 1
ATOM 903 O O . LEU A 1 111 ? -1.207 11.774 9.195 1.00 92.44 111 LEU A O 1
ATOM 907 N N . ARG A 1 112 ? -3.266 11.365 10.016 1.00 86.31 112 ARG A N 1
ATOM 908 C CA . ARG A 1 112 ? -3.951 12.476 9.333 1.00 86.31 112 ARG A CA 1
ATOM 909 C C . ARG A 1 112 ? -4.105 13.731 10.198 1.00 86.31 112 ARG A C 1
ATOM 911 O O . ARG A 1 112 ? -4.679 14.701 9.711 1.00 86.31 112 ARG A O 1
ATOM 918 N N . VAL A 1 113 ? -3.663 13.678 11.455 1.00 73.19 113 VAL A N 1
ATOM 919 C CA . VAL A 1 113 ? -3.677 14.811 12.395 1.00 73.19 113 VAL A CA 1
ATOM 920 C C . VAL A 1 113 ? -2.529 15.767 12.094 1.00 73.19 113 VAL A C 1
ATOM 922 O O . VAL A 1 113 ? -1.432 15.273 11.743 1.00 73.19 113 VAL A O 1
#

Radius of gyration: 15.49 Å; chains: 1; bounding box: 39×40×39 Å

Secondary structure (DSSP, 8-state):
-TGGGT--EEEEETTTTEEEEE----SHHHHHHHHH-EEE--TT-SS-EEE--HHHHHHHHHHHHHHTTT--HHHHHHHHHHHHHHTTT--HHHHHHHHHHTT-HHHHHHHT-